Protein AF-A0A835HSK8-F1 (afdb_monomer_lite)

InterPro domains:
  IPR000864 Proteinase inhibitor I13, potato inhibitor I [PF00280] (72-134)
  IPR000864 Proteinase inhibitor I13, potato inhibitor I [PR00292] (75-88)
  IPR000864 Proteinase inhibitor I13, potato inhibitor I [PR00292] (100-111)
  IPR000864 Proteinase inhibitor I13, potato inhibitor I [PR00292] (112-122)
  IPR000864 Proteinase inhibitor I13, potato inhibitor I [PTHR33091] (73-134)
  IPR036354 Proteinase inhibitor I13, potato inhibitor I superfamily [S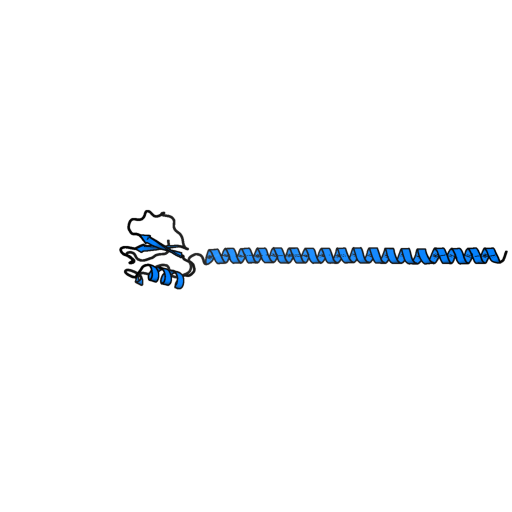SF54654] (70-134)

pLDDT: mean 90.44, std 9.44, range [59.06, 98.12]

Radius of gyration: 39.5 Å; chains: 1; bounding box: 73×29×111 Å

Organism: NCBI:txid261450

Structure (mmCIF, N/CA/C/O backbone):
data_AF-A0A835HSK8-F1
#
_entry.id   AF-A0A835HSK8-F1
#
loop_
_atom_site.group_PDB
_atom_site.id
_atom_site.type_symbol
_atom_site.label_atom_id
_atom_site.label_alt_id
_atom_site.label_comp_id
_atom_site.label_asym_id
_atom_site.label_entity_id
_atom_site.label_seq_id
_atom_site.pdbx_PDB_ins_code
_atom_site.Cartn_x
_atom_site.Cartn_y
_atom_site.Cartn_z
_atom_site.occupancy
_atom_site.B_iso_or_equiv
_atom_site.auth_seq_id
_atom_site.auth_comp_id
_atom_site.auth_asym_id
_atom_site.auth_atom_id
_atom_site.pdbx_PDB_model_num
ATOM 1 N N . MET A 1 1 ? 40.807 18.082 -80.498 1.00 59.06 1 MET A N 1
ATOM 2 C CA . MET A 1 1 ? 41.194 16.934 -79.639 1.00 59.06 1 MET A CA 1
ATOM 3 C C . MET A 1 1 ? 41.578 17.291 -78.194 1.00 59.06 1 MET A C 1
ATOM 5 O O . MET A 1 1 ? 41.444 16.419 -77.348 1.00 59.06 1 MET A O 1
ATOM 9 N N . SER A 1 2 ? 42.053 18.508 -77.874 1.00 67.88 2 SER A N 1
ATOM 10 C CA . SER A 1 2 ? 42.482 18.855 -76.497 1.00 67.88 2 SER A CA 1
ATOM 11 C C . SER A 1 2 ? 41.308 19.065 -75.519 1.00 67.88 2 SER A C 1
ATOM 13 O O . SER A 1 2 ? 41.279 18.474 -74.444 1.00 67.88 2 SER A O 1
ATOM 15 N N . TYR A 1 3 ? 40.277 19.815 -75.926 1.00 65.06 3 TYR A N 1
ATOM 16 C CA . TYR A 1 3 ? 39.173 20.209 -75.038 1.00 65.06 3 TYR A CA 1
ATOM 17 C C . TYR A 1 3 ? 38.226 19.068 -74.633 1.00 65.06 3 TYR A C 1
ATOM 19 O O . TYR A 1 3 ? 37.773 19.030 -73.494 1.00 65.06 3 TYR A O 1
ATOM 27 N N . GLU A 1 4 ? 37.967 18.097 -75.511 1.00 79.31 4 GLU A N 1
ATOM 28 C CA . GLU A 1 4 ? 37.065 16.975 -75.199 1.00 79.31 4 GLU A CA 1
ATOM 29 C C . GLU A 1 4 ? 37.597 16.062 -74.092 1.00 79.31 4 GLU A C 1
ATOM 31 O O . GLU A 1 4 ? 36.825 15.554 -73.278 1.00 79.31 4 GLU A O 1
ATOM 36 N N . LYS A 1 5 ? 38.921 15.864 -74.030 1.00 81.75 5 LYS A N 1
ATOM 37 C CA . LYS A 1 5 ? 39.545 15.089 -72.950 1.00 81.75 5 LYS A CA 1
ATOM 38 C C . LYS A 1 5 ? 39.372 15.798 -71.607 1.00 81.75 5 LYS A C 1
ATOM 40 O O . LYS A 1 5 ? 39.034 15.147 -70.623 1.00 81.75 5 LYS A O 1
ATOM 45 N N . THR A 1 6 ? 39.540 17.120 -71.586 1.00 80.94 6 THR A N 1
ATOM 46 C CA . THR A 1 6 ? 39.361 17.943 -70.384 1.00 80.94 6 THR A CA 1
ATOM 47 C C . THR A 1 6 ? 37.909 17.955 -69.915 1.00 80.94 6 THR A C 1
ATOM 49 O O . THR A 1 6 ? 37.659 17.759 -68.731 1.00 80.94 6 THR A O 1
ATOM 52 N N . ILE A 1 7 ? 36.946 18.106 -70.830 1.00 79.94 7 ILE A N 1
ATOM 53 C CA . ILE A 1 7 ? 35.514 18.066 -70.495 1.00 79.94 7 ILE A CA 1
ATOM 54 C C . ILE A 1 7 ? 35.145 16.702 -69.906 1.00 79.94 7 ILE A C 1
ATOM 56 O O . ILE A 1 7 ? 34.537 16.648 -68.845 1.00 79.94 7 ILE A O 1
ATOM 60 N N . ARG A 1 8 ? 35.590 15.598 -70.521 1.00 80.69 8 ARG A N 1
ATOM 61 C CA . ARG A 1 8 ? 35.311 14.244 -70.017 1.00 80.69 8 ARG A CA 1
ATOM 62 C C . ARG A 1 8 ? 35.911 13.997 -68.629 1.00 80.69 8 ARG A C 1
ATOM 64 O O . ARG A 1 8 ? 35.261 13.389 -67.784 1.00 80.69 8 ARG A O 1
ATOM 71 N N . ALA A 1 9 ? 37.131 14.477 -68.388 1.00 79.00 9 ALA A N 1
ATOM 72 C CA . ALA A 1 9 ? 37.788 14.358 -67.088 1.00 79.00 9 ALA A CA 1
ATOM 73 C C . ALA A 1 9 ? 37.077 15.180 -66.000 1.00 79.00 9 ALA A C 1
ATOM 75 O O . ALA A 1 9 ? 36.861 14.682 -64.896 1.00 79.00 9 ALA A O 1
ATOM 76 N N . LEU A 1 10 ? 36.670 16.413 -66.319 1.00 77.38 10 LEU A N 1
ATOM 77 C CA . LEU A 1 10 ? 35.913 17.261 -65.400 1.00 77.38 10 LEU A CA 1
ATOM 78 C C . LEU A 1 10 ? 34.533 16.666 -65.111 1.00 77.38 10 LEU A C 1
ATOM 80 O O . LEU A 1 10 ? 34.180 16.550 -63.942 1.00 77.38 10 LEU A O 1
ATOM 84 N N . SER A 1 11 ? 33.794 16.208 -66.125 1.00 77.88 11 SER A N 1
ATOM 85 C CA . SER A 1 11 ? 32.500 15.535 -65.941 1.00 77.88 11 SER A CA 1
ATOM 86 C C . SER A 1 11 ? 32.617 14.304 -65.041 1.00 77.88 11 SER A C 1
ATOM 88 O O . SER A 1 11 ? 31.879 14.201 -64.068 1.00 77.88 11 SER A O 1
ATOM 90 N N . GLY A 1 12 ? 33.608 13.433 -65.264 1.00 73.50 12 GLY A N 1
ATOM 91 C CA . GLY A 1 12 ? 33.827 12.266 -64.402 1.00 73.50 12 GL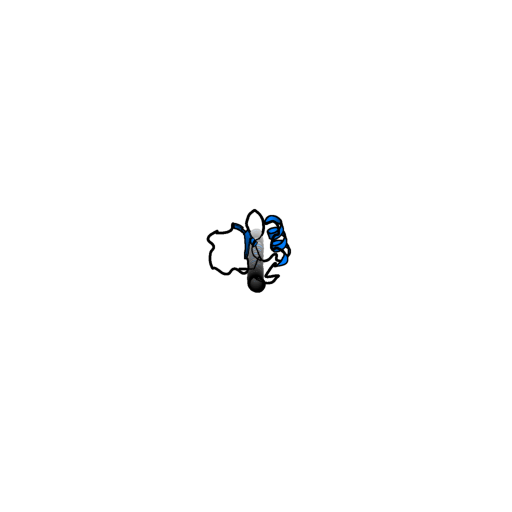Y A CA 1
ATOM 92 C C . GLY A 1 12 ? 34.153 12.632 -62.946 1.00 73.50 12 GLY A C 1
ATOM 93 O O . GLY A 1 12 ? 33.680 11.978 -62.017 1.00 73.50 12 GLY A O 1
ATOM 94 N N . HIS A 1 13 ? 34.912 13.709 -62.719 1.00 72.12 13 HIS A N 1
ATOM 95 C CA . HIS A 1 13 ? 35.188 14.220 -61.373 1.00 72.12 13 HIS A CA 1
ATOM 96 C C . HIS A 1 13 ? 33.937 14.832 -60.712 1.00 72.12 13 HIS A C 1
ATOM 98 O O . HIS A 1 13 ? 33.679 14.596 -59.528 1.00 72.12 13 HIS A O 1
ATOM 104 N N . PHE A 1 14 ? 33.147 15.595 -61.474 1.00 66.19 14 PHE A N 1
ATOM 105 C CA . PHE A 1 14 ? 31.901 16.207 -61.007 1.00 66.19 14 PHE A CA 1
ATOM 106 C C . PHE A 1 14 ? 30.776 15.194 -60.781 1.00 66.19 14 PHE A C 1
ATOM 108 O O . PHE A 1 14 ? 29.915 15.473 -59.962 1.00 66.19 14 PHE A O 1
ATOM 115 N N . GLU A 1 15 ? 30.795 14.023 -61.417 1.00 67.56 15 GLU A N 1
ATOM 116 C CA . GLU A 1 15 ? 29.855 12.922 -61.150 1.00 67.56 15 GLU A CA 1
ATOM 117 C C . GLU A 1 15 ? 30.338 12.017 -60.004 1.00 67.56 15 GLU A C 1
ATOM 119 O O . GLU A 1 15 ? 29.557 11.607 -59.144 1.00 67.56 15 GLU A O 1
ATOM 124 N N . GLY A 1 16 ? 31.645 11.741 -59.930 1.00 66.88 16 GLY A N 1
ATOM 125 C CA . GLY A 1 16 ? 32.224 10.873 -58.903 1.00 66.88 16 GLY A CA 1
ATOM 126 C C . GLY A 1 16 ? 32.165 11.457 -57.488 1.00 66.88 16 GLY A C 1
ATOM 127 O O . GLY A 1 16 ? 31.962 10.717 -56.525 1.00 66.88 16 GLY A O 1
ATOM 128 N N . ARG A 1 17 ? 32.308 12.782 -57.341 1.00 65.00 17 ARG A N 1
ATOM 129 C CA . ARG A 1 17 ? 32.333 13.454 -56.031 1.00 65.00 17 ARG A CA 1
ATOM 130 C C . ARG A 1 17 ? 30.954 13.495 -55.339 1.00 65.00 17 ARG A C 1
ATOM 132 O O . ARG A 1 17 ? 30.894 13.093 -54.177 1.00 65.00 17 ARG A O 1
ATOM 139 N N . PRO A 1 18 ? 29.845 13.886 -56.002 1.00 71.00 18 PRO A N 1
ATOM 140 C CA . PRO A 1 18 ? 28.491 13.747 -55.461 1.00 71.00 18 PRO A CA 1
ATOM 141 C C . PRO A 1 18 ? 28.136 12.297 -55.131 1.00 71.00 18 PRO A C 1
ATOM 143 O O . PRO A 1 18 ? 27.638 12.037 -54.038 1.00 71.00 18 PRO A O 1
ATOM 146 N N . MET A 1 19 ? 28.497 11.338 -55.996 1.00 72.81 19 MET A N 1
ATOM 147 C CA . MET A 1 19 ? 28.281 9.912 -55.717 1.00 72.81 19 MET A CA 1
ATOM 148 C C . MET A 1 19 ? 29.037 9.420 -54.472 1.00 72.81 19 MET A C 1
ATOM 150 O O . MET A 1 19 ? 28.569 8.514 -53.778 1.00 72.81 19 MET A O 1
ATOM 154 N N . LEU A 1 20 ? 30.200 10.000 -54.157 1.00 77.81 20 LEU A N 1
ATOM 155 C CA . LEU A 1 20 ? 30.939 9.687 -52.931 1.00 77.81 20 LEU A CA 1
ATOM 156 C C . LEU A 1 20 ? 30.226 10.227 -51.679 1.00 77.81 20 LEU A C 1
ATOM 158 O O . LEU A 1 20 ? 30.134 9.527 -50.665 1.00 77.81 20 LEU A O 1
ATOM 162 N N . TYR A 1 21 ? 29.699 11.454 -51.752 1.00 80.06 21 TYR A N 1
ATOM 163 C CA . TYR A 1 21 ? 28.937 12.060 -50.658 1.00 80.06 21 TYR A CA 1
ATOM 164 C C . TYR A 1 21 ? 27.631 11.309 -50.396 1.00 80.06 21 TYR A C 1
ATOM 166 O O . TYR A 1 21 ? 27.348 10.999 -49.244 1.00 80.06 21 TYR A O 1
ATOM 174 N N . GLU A 1 22 ? 26.887 10.925 -51.434 1.00 87.62 22 GLU A N 1
ATOM 175 C CA . GLU A 1 22 ? 25.653 10.142 -51.286 1.00 87.62 22 GLU A CA 1
ATOM 176 C C . GLU A 1 22 ? 25.895 8.788 -50.613 1.00 87.62 22 GLU A C 1
ATOM 178 O O . GLU A 1 22 ? 25.166 8.410 -49.693 1.00 87.62 22 GLU A O 1
ATOM 183 N N . LYS A 1 23 ? 26.955 8.068 -51.009 1.00 89.75 23 LYS A N 1
ATOM 184 C CA . LYS A 1 23 ? 27.336 6.801 -50.358 1.00 89.75 23 LYS A CA 1
ATOM 185 C C . LYS A 1 23 ? 27.663 7.002 -48.881 1.00 89.75 23 LYS A C 1
ATOM 187 O O . LYS A 1 23 ? 27.239 6.203 -48.048 1.00 89.75 23 LYS A O 1
ATOM 192 N N . THR A 1 24 ? 28.386 8.072 -48.562 1.00 90.25 24 THR A N 1
ATOM 193 C CA . THR A 1 24 ? 28.783 8.393 -47.185 1.00 90.25 24 THR A CA 1
ATOM 194 C C . THR A 1 24 ? 27.575 8.781 -46.335 1.00 90.25 24 THR A C 1
ATOM 196 O O . THR A 1 24 ? 27.406 8.251 -45.240 1.00 90.25 24 THR A O 1
ATOM 199 N N . ILE A 1 25 ? 26.695 9.642 -46.854 1.00 92.06 25 ILE A N 1
ATOM 200 C CA . ILE A 1 25 ? 25.448 10.041 -46.189 1.00 92.06 25 ILE A CA 1
ATOM 201 C C . ILE A 1 25 ? 24.586 8.808 -45.927 1.00 92.06 25 ILE A C 1
ATOM 203 O O . ILE A 1 25 ? 24.155 8.601 -44.799 1.00 92.06 25 ILE A O 1
ATOM 207 N N . ARG A 1 26 ? 24.407 7.934 -46.927 1.00 93.94 26 ARG A N 1
ATOM 208 C CA . ARG A 1 26 ? 23.625 6.702 -46.773 1.00 93.94 26 ARG A CA 1
ATOM 209 C C . ARG A 1 26 ? 24.206 5.780 -45.702 1.00 93.94 26 ARG A C 1
ATOM 211 O O . ARG A 1 26 ? 23.453 5.249 -44.890 1.00 93.94 26 ARG A O 1
ATOM 218 N N . ALA A 1 27 ? 25.526 5.597 -45.683 1.00 92.44 27 ALA A N 1
ATOM 219 C CA . ALA A 1 27 ? 26.194 4.779 -44.673 1.00 92.44 27 ALA A CA 1
ATOM 220 C C . ALA A 1 27 ? 26.015 5.357 -43.257 1.00 92.44 27 ALA A C 1
ATOM 222 O O . ALA A 1 27 ? 25.676 4.617 -42.334 1.00 92.44 27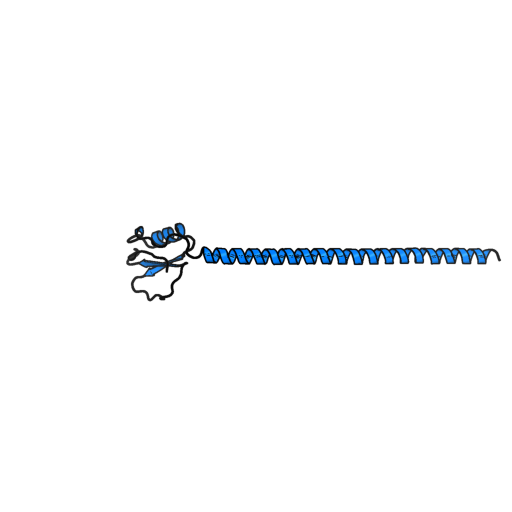 ALA A O 1
ATOM 223 N N . LEU A 1 28 ? 26.172 6.675 -43.095 1.00 95.25 28 LEU A N 1
ATOM 224 C CA . LEU A 1 28 ? 25.953 7.358 -41.819 1.00 95.25 28 LEU A CA 1
ATOM 225 C C . LEU A 1 28 ? 24.493 7.259 -41.370 1.00 95.25 28 LEU A C 1
ATOM 227 O O . LEU A 1 28 ? 24.241 6.916 -40.218 1.00 95.25 28 LEU A O 1
ATOM 231 N N . SER A 1 29 ? 23.531 7.485 -42.267 1.00 95.75 29 SER A N 1
ATOM 232 C CA . SER A 1 29 ? 22.102 7.352 -41.962 1.00 95.75 29 SER A CA 1
ATOM 233 C C . SER A 1 29 ? 21.750 5.947 -41.475 1.00 95.75 29 SER A C 1
ATOM 235 O O . SER A 1 29 ? 21.089 5.813 -40.448 1.00 95.75 29 SER A O 1
ATOM 237 N N . LEU A 1 30 ? 22.245 4.903 -42.151 1.00 95.25 30 LEU A N 1
ATOM 238 C CA . LEU A 1 30 ? 22.027 3.512 -41.741 1.00 95.25 30 LEU A CA 1
ATOM 239 C C . LEU A 1 30 ? 22.650 3.211 -40.372 1.00 95.25 30 LEU A C 1
ATOM 241 O O . LEU A 1 30 ? 22.024 2.553 -39.539 1.00 95.25 30 LEU A O 1
ATOM 245 N N . HIS A 1 31 ? 23.862 3.708 -40.117 1.00 94.81 31 HIS A N 1
ATOM 246 C CA . HIS A 1 31 ? 24.518 3.554 -38.820 1.00 94.81 31 HIS A CA 1
ATOM 247 C C . HIS A 1 31 ? 23.723 4.237 -37.697 1.00 94.81 31 HIS A C 1
ATOM 249 O O . HIS A 1 31 ? 23.495 3.630 -36.647 1.00 94.81 31 HIS A O 1
ATOM 255 N N . PHE A 1 32 ? 23.275 5.479 -37.908 1.00 95.38 32 PHE A N 1
ATOM 256 C CA . PHE A 1 32 ? 22.479 6.212 -36.923 1.00 95.38 32 PHE A CA 1
ATOM 257 C C . PHE A 1 32 ? 21.129 5.545 -36.669 1.00 95.38 32 PHE A C 1
ATOM 259 O O . PHE A 1 32 ? 20.738 5.413 -35.512 1.00 95.38 32 PHE A O 1
ATOM 266 N N . GLU A 1 33 ? 20.451 5.057 -37.708 1.00 96.75 33 GLU A N 1
ATOM 267 C CA . GLU A 1 33 ? 19.196 4.318 -37.559 1.00 96.75 33 GLU A CA 1
ATOM 268 C C . GLU A 1 33 ? 19.394 3.020 -36.761 1.00 96.75 33 GLU A C 1
ATOM 270 O O . GLU A 1 33 ? 18.634 2.730 -35.835 1.00 96.75 33 GLU A O 1
ATOM 275 N N . GLY A 1 34 ? 20.447 2.253 -37.066 1.00 95.25 34 GLY A N 1
ATOM 276 C CA . GLY A 1 34 ? 20.797 1.048 -36.310 1.00 95.25 34 GLY A CA 1
ATOM 277 C C . GLY A 1 34 ? 21.135 1.351 -34.848 1.00 95.25 34 GLY A C 1
ATOM 278 O O . GLY A 1 34 ? 20.683 0.650 -33.941 1.00 95.25 34 GLY A O 1
ATOM 279 N N . THR A 1 35 ? 21.871 2.436 -34.609 1.00 94.25 35 THR A N 1
ATOM 280 C CA . THR A 1 35 ? 22.223 2.901 -33.262 1.00 94.25 35 THR A CA 1
ATOM 281 C C . THR A 1 35 ? 20.980 3.330 -32.478 1.00 94.25 35 THR A C 1
ATOM 283 O O . THR A 1 35 ? 20.808 2.919 -31.331 1.00 94.25 35 THR A O 1
ATOM 286 N N . ALA A 1 36 ? 20.068 4.081 -33.100 1.00 95.00 36 ALA A N 1
ATOM 287 C CA . ALA A 1 36 ? 18.808 4.496 -32.487 1.00 95.00 36 ALA A CA 1
ATOM 288 C C . ALA A 1 36 ? 17.941 3.289 -32.096 1.00 95.00 36 ALA A C 1
ATOM 290 O O . ALA A 1 36 ? 17.486 3.209 -30.955 1.00 95.00 36 ALA A O 1
ATOM 291 N N . LYS A 1 37 ? 17.802 2.298 -32.989 1.00 97.44 37 LYS A N 1
ATOM 292 C CA . LYS A 1 37 ? 17.091 1.038 -32.701 1.00 97.44 37 LYS A CA 1
ATOM 293 C C . LYS A 1 37 ? 17.728 0.257 -31.544 1.00 97.44 37 LYS A C 1
ATOM 295 O O . LYS A 1 37 ? 17.021 -0.338 -30.731 1.00 97.44 37 LYS A O 1
ATOM 300 N N . SER A 1 38 ? 19.060 0.261 -31.446 1.00 97.19 38 SER A N 1
ATOM 301 C CA . SER A 1 38 ? 19.789 -0.370 -30.336 1.00 97.19 38 SER A CA 1
ATOM 302 C C . SER A 1 38 ? 19.472 0.292 -28.987 1.00 97.19 38 SER A C 1
ATOM 304 O O . SER A 1 38 ? 19.146 -0.391 -28.007 1.00 97.19 38 SER A O 1
ATOM 306 N N . TYR A 1 39 ? 19.488 1.628 -28.940 1.00 96.88 39 TYR A N 1
ATOM 307 C CA . TYR A 1 39 ? 19.109 2.373 -27.739 1.00 96.88 39 TYR A CA 1
ATOM 308 C C . TYR A 1 39 ? 17.638 2.173 -27.377 1.00 96.88 39 TYR A C 1
ATOM 310 O O . TYR A 1 39 ? 17.339 1.920 -26.213 1.00 96.88 39 TYR A O 1
ATOM 318 N N . GLU A 1 40 ? 16.731 2.199 -28.353 1.00 97.88 40 GLU A N 1
ATOM 319 C CA . GLU A 1 40 ? 15.301 1.962 -28.132 1.00 97.88 40 GLU A CA 1
ATOM 320 C C . GLU A 1 40 ? 15.050 0.595 -27.480 1.00 97.88 40 GLU A C 1
ATOM 322 O O . GLU A 1 40 ? 14.301 0.487 -26.506 1.00 97.88 40 GLU A O 1
ATOM 327 N N . LYS A 1 41 ? 15.747 -0.451 -27.944 1.00 97.94 41 LYS A N 1
ATOM 328 C CA . LYS A 1 41 ? 15.672 -1.786 -27.339 1.00 97.94 41 LYS A CA 1
ATOM 329 C C . LYS A 1 41 ? 16.136 -1.780 -25.882 1.00 97.94 41 LYS A C 1
ATOM 331 O O . LYS A 1 41 ? 15.488 -2.395 -25.034 1.00 97.94 41 LYS A O 1
ATOM 336 N N . THR A 1 42 ? 17.234 -1.085 -25.592 1.00 97.75 42 THR A N 1
ATOM 337 C CA . THR A 1 42 ? 17.771 -0.958 -24.229 1.00 97.75 42 THR A CA 1
ATOM 338 C C . THR A 1 42 ? 16.796 -0.218 -23.317 1.00 97.75 42 THR A C 1
ATOM 340 O O . THR A 1 42 ? 16.482 -0.709 -22.234 1.00 97.75 42 THR A O 1
ATOM 343 N N . ILE A 1 43 ? 16.257 0.916 -23.772 1.00 97.75 43 ILE A N 1
ATOM 344 C CA . ILE A 1 43 ? 15.265 1.702 -23.028 1.00 97.75 43 ILE A CA 1
ATOM 345 C C . ILE A 1 43 ? 14.040 0.842 -22.730 1.00 97.75 43 ILE A C 1
ATOM 347 O O . ILE A 1 43 ? 13.620 0.759 -21.581 1.00 97.75 43 ILE A O 1
ATOM 351 N N . ARG A 1 44 ? 13.520 0.120 -23.730 1.00 98.12 44 ARG A N 1
ATOM 352 C CA . ARG A 1 44 ? 12.368 -0.770 -23.551 1.00 98.12 44 ARG A CA 1
ATOM 353 C C . ARG A 1 44 ? 12.632 -1.859 -22.512 1.00 98.12 44 ARG A C 1
ATOM 355 O O . ARG A 1 44 ? 11.767 -2.121 -21.680 1.00 98.12 44 ARG A O 1
ATOM 362 N N . ALA A 1 45 ? 13.805 -2.489 -22.547 1.00 97.62 45 ALA A N 1
ATOM 363 C CA . ALA A 1 45 ? 14.177 -3.508 -21.568 1.00 97.62 45 ALA A CA 1
ATOM 364 C C . ALA A 1 45 ? 14.250 -2.931 -20.145 1.00 97.62 45 ALA A C 1
ATOM 366 O O . ALA A 1 45 ? 13.704 -3.524 -19.216 1.00 97.62 45 ALA A O 1
ATOM 367 N N . LEU A 1 46 ? 14.861 -1.752 -19.986 1.00 98.12 46 LEU A N 1
ATOM 368 C CA . LEU A 1 46 ? 14.935 -1.057 -18.700 1.00 98.12 46 LEU A CA 1
ATOM 369 C C . LEU A 1 46 ? 13.545 -0.665 -18.190 1.00 98.12 46 LEU A C 1
ATOM 371 O O . LEU A 1 46 ? 13.233 -0.925 -17.031 1.00 98.12 46 LEU A O 1
ATOM 375 N N . SER A 1 47 ? 12.683 -0.113 -19.047 1.00 98.06 47 SER A N 1
ATOM 376 C CA . SER A 1 47 ? 11.306 0.235 -18.684 1.00 98.06 47 SER A CA 1
ATOM 377 C C . SER A 1 47 ? 10.520 -0.980 -18.195 1.00 98.06 47 SER A C 1
ATOM 379 O O . SER A 1 47 ? 9.904 -0.914 -17.134 1.00 98.06 47 SER A O 1
ATOM 381 N N . LEU A 1 48 ? 10.593 -2.106 -18.913 1.00 97.31 48 LEU A N 1
ATOM 382 C CA . LEU A 1 48 ? 9.929 -3.349 -18.507 1.00 97.31 48 LEU A CA 1
ATOM 383 C C . LEU A 1 48 ? 10.464 -3.877 -17.172 1.00 97.31 48 LEU A C 1
ATOM 385 O O . LEU A 1 48 ? 9.687 -4.320 -16.327 1.00 97.31 48 LEU A O 1
ATOM 389 N N . HIS A 1 49 ? 11.781 -3.812 -16.965 1.00 97.00 49 HIS A N 1
ATOM 390 C CA . HIS A 1 49 ? 12.396 -4.214 -15.704 1.00 97.00 49 HIS A CA 1
ATOM 391 C C . HIS A 1 49 ? 11.896 -3.356 -14.531 1.00 97.00 49 HIS A C 1
ATOM 393 O O . HIS A 1 49 ? 11.497 -3.897 -13.496 1.00 97.00 49 HIS A O 1
ATOM 399 N N . PHE A 1 50 ? 11.880 -2.027 -14.687 1.00 97.19 50 PHE A N 1
ATOM 400 C CA . PHE A 1 50 ? 11.387 -1.119 -13.649 1.00 97.19 50 PHE A CA 1
ATOM 401 C C . PHE A 1 50 ? 9.897 -1.318 -13.366 1.00 97.19 50 PHE A C 1
ATOM 403 O O . PHE A 1 50 ? 9.510 -1.352 -12.201 1.00 97.19 50 PHE A O 1
ATOM 410 N N . GLU A 1 51 ? 9.073 -1.520 -14.396 1.00 97.56 51 GLU A N 1
ATOM 411 C CA . GLU A 1 51 ? 7.644 -1.800 -14.228 1.00 97.56 51 GLU A CA 1
ATOM 412 C C . GLU A 1 51 ? 7.407 -3.119 -13.475 1.00 97.56 51 GLU A C 1
ATOM 414 O O . GLU A 1 51 ? 6.607 -3.171 -12.541 1.00 97.56 51 GLU A O 1
ATOM 419 N N . GLY A 1 52 ? 8.131 -4.185 -13.831 1.00 96.44 52 GLY A N 1
ATOM 420 C CA . GLY A 1 52 ? 8.054 -5.465 -13.122 1.00 96.44 52 GLY A CA 1
ATOM 421 C C . GLY A 1 52 ? 8.502 -5.350 -11.663 1.00 96.44 52 GLY A C 1
ATOM 422 O O . GLY A 1 52 ? 7.850 -5.883 -10.764 1.00 96.44 52 GLY A O 1
ATOM 423 N N . THR A 1 53 ? 9.571 -4.592 -11.417 1.00 95.94 53 THR A N 1
ATOM 424 C CA . THR A 1 53 ? 10.080 -4.319 -10.067 1.00 95.94 53 THR A CA 1
ATOM 425 C C . THR A 1 53 ? 9.063 -3.535 -9.233 1.00 95.94 53 THR A C 1
ATOM 427 O O . THR A 1 53 ? 8.779 -3.912 -8.097 1.00 95.94 53 THR A O 1
ATOM 430 N N . ALA A 1 54 ? 8.452 -2.489 -9.800 1.00 96.38 54 ALA A N 1
ATOM 431 C CA . ALA A 1 54 ? 7.410 -1.709 -9.135 1.00 96.38 54 ALA A CA 1
ATOM 432 C C . ALA A 1 54 ? 6.203 -2.583 -8.762 1.00 96.38 54 ALA A C 1
ATOM 434 O O . ALA A 1 54 ? 5.794 -2.598 -7.601 1.00 96.38 54 ALA A O 1
ATOM 435 N N . LYS A 1 55 ? 5.711 -3.405 -9.701 1.00 97.06 55 LYS A N 1
ATOM 436 C CA . LYS A 1 55 ? 4.624 -4.368 -9.444 1.00 97.06 55 LYS A CA 1
ATOM 437 C C . LYS A 1 55 ? 4.975 -5.362 -8.335 1.00 97.06 55 LYS A C 1
ATOM 439 O O . LYS A 1 55 ? 4.116 -5.714 -7.526 1.00 97.06 55 LYS A O 1
ATOM 444 N N . SER A 1 56 ? 6.230 -5.812 -8.272 1.00 97.31 56 SER A N 1
ATOM 445 C CA . SER A 1 56 ? 6.700 -6.684 -7.192 1.00 97.31 56 SER A CA 1
ATOM 446 C C . SER A 1 56 ? 6.619 -5.991 -5.831 1.00 97.31 56 SER A C 1
ATOM 448 O O . SER A 1 56 ? 6.104 -6.577 -4.880 1.00 97.31 56 SER A O 1
ATOM 450 N N . TYR A 1 57 ? 7.092 -4.747 -5.724 1.00 94.75 57 TYR A N 1
ATOM 451 C CA . TYR A 1 57 ? 7.016 -3.995 -4.470 1.00 94.75 57 TYR A CA 1
ATOM 452 C C . TYR A 1 57 ? 5.574 -3.705 -4.052 1.00 94.75 57 TYR A C 1
ATOM 454 O O . TYR A 1 57 ? 5.237 -3.881 -2.882 1.00 94.75 57 TYR A O 1
ATOM 462 N N . GLU A 1 58 ? 4.704 -3.331 -4.992 1.00 96.12 58 GLU A N 1
ATOM 463 C CA . GLU A 1 58 ? 3.274 -3.133 -4.727 1.00 96.12 58 GLU A CA 1
ATOM 464 C C . GLU A 1 58 ? 2.619 -4.392 -4.150 1.00 96.12 58 GLU A C 1
ATOM 466 O O . GLU A 1 58 ? 1.846 -4.311 -3.190 1.00 96.12 58 GLU A O 1
ATOM 471 N N . LYS A 1 59 ? 2.966 -5.571 -4.682 1.00 95.31 59 LYS A N 1
ATOM 472 C CA . LYS A 1 59 ? 2.499 -6.852 -4.146 1.00 95.31 59 LYS A CA 1
ATOM 473 C C . LYS A 1 59 ? 2.955 -7.054 -2.700 1.00 95.31 59 LYS A C 1
ATOM 475 O O . LYS A 1 59 ? 2.115 -7.331 -1.846 1.00 95.31 59 LYS A O 1
ATOM 480 N N . THR A 1 60 ? 4.241 -6.863 -2.409 1.00 93.31 60 THR A N 1
ATOM 481 C CA . THR A 1 60 ? 4.777 -7.006 -1.046 1.00 93.31 60 THR A CA 1
ATOM 482 C C . THR A 1 60 ? 4.110 -6.036 -0.076 1.00 93.31 60 THR A C 1
ATOM 484 O O . THR A 1 60 ? 3.716 -6.427 1.020 1.00 93.31 60 THR A O 1
ATOM 487 N N . ILE A 1 61 ? 3.917 -4.776 -0.476 1.00 90.81 61 ILE A N 1
ATOM 488 C CA . ILE A 1 61 ? 3.225 -3.773 0.344 1.00 90.81 61 ILE A CA 1
ATOM 489 C C . ILE A 1 61 ? 1.788 -4.215 0.629 1.00 90.81 61 ILE A C 1
ATOM 491 O O . ILE A 1 61 ? 1.322 -4.098 1.762 1.00 90.81 61 ILE A O 1
ATOM 495 N N . ARG A 1 62 ? 1.085 -4.762 -0.367 1.00 89.38 62 ARG A N 1
ATOM 496 C CA . ARG A 1 62 ? -0.279 -5.276 -0.197 1.00 89.38 62 ARG A CA 1
ATOM 497 C C . ARG A 1 62 ? -0.333 -6.460 0.769 1.00 89.38 62 ARG A C 1
ATOM 499 O O . ARG A 1 62 ? -1.223 -6.499 1.615 1.00 89.38 62 ARG A O 1
ATOM 506 N N . GLU A 1 63 ? 0.597 -7.402 0.660 1.00 88.31 63 GLU A N 1
ATOM 507 C CA . GLU A 1 63 ? 0.691 -8.566 1.550 1.00 88.31 63 GLU A CA 1
ATOM 508 C C . GLU A 1 63 ? 1.027 -8.151 2.986 1.00 88.31 63 GLU A C 1
ATOM 510 O O . GLU A 1 63 ? 0.327 -8.544 3.919 1.00 88.31 63 GLU A O 1
ATOM 515 N N . LEU A 1 64 ? 2.023 -7.279 3.164 1.00 86.19 64 LEU A N 1
ATOM 516 C CA . LEU A 1 64 ? 2.372 -6.725 4.471 1.00 86.19 64 LEU A CA 1
ATOM 517 C C . LEU A 1 64 ? 1.203 -5.938 5.065 1.00 86.19 64 LEU A C 1
ATOM 519 O O . LEU A 1 64 ? 0.865 -6.131 6.229 1.00 86.19 64 LEU A O 1
ATOM 523 N N . SER A 1 65 ? 0.523 -5.111 4.268 1.00 83.94 65 SER A N 1
ATOM 524 C CA . SER A 1 65 ? -0.675 -4.392 4.708 1.00 83.94 65 SER A CA 1
ATOM 525 C C . SER A 1 65 ? -1.754 -5.353 5.212 1.00 83.94 65 SER A C 1
ATOM 527 O O . SER A 1 65 ? -2.338 -5.100 6.262 1.00 83.94 65 SER A O 1
ATOM 529 N N . MET A 1 66 ? -1.988 -6.478 4.528 1.00 77.50 66 MET A N 1
ATOM 530 C CA . MET A 1 66 ? -2.920 -7.507 5.002 1.00 77.50 66 MET A CA 1
ATOM 531 C C . MET A 1 66 ? -2.445 -8.177 6.293 1.00 77.50 66 MET A C 1
ATOM 533 O O . MET A 1 66 ? -3.263 -8.400 7.178 1.00 77.50 66 MET A O 1
ATOM 537 N N . HIS A 1 67 ? -1.149 -8.455 6.437 1.00 73.69 67 HIS A N 1
ATOM 538 C CA . HIS A 1 67 ? -0.601 -9.045 7.659 1.00 73.69 67 HIS A CA 1
ATOM 539 C C . HIS A 1 67 ? -0.729 -8.107 8.871 1.00 73.69 67 HIS A C 1
ATOM 541 O O . HIS A 1 67 ? -1.003 -8.549 9.984 1.00 73.69 67 HIS A O 1
ATOM 547 N N . PHE A 1 68 ? -0.590 -6.796 8.662 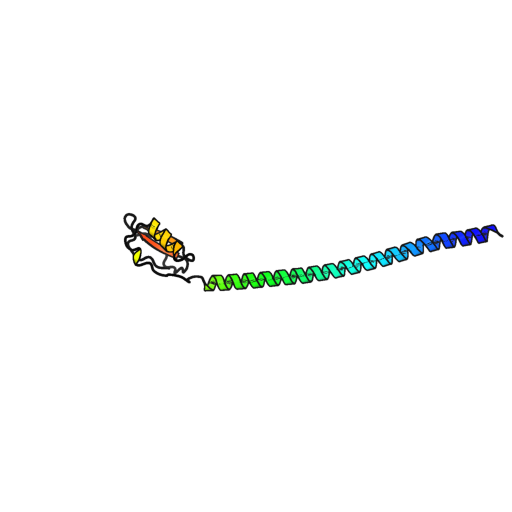1.00 68.81 68 PHE A N 1
ATOM 548 C CA . PHE A 1 68 ? -0.769 -5.805 9.722 1.00 68.81 68 PHE A CA 1
ATOM 549 C C . PHE A 1 68 ? -2.240 -5.447 9.995 1.00 68.81 68 PHE A C 1
ATOM 551 O O . PHE A 1 68 ? -2.521 -4.798 11.008 1.00 68.81 68 PHE A O 1
ATOM 558 N N . LYS A 1 69 ? -3.202 -5.886 9.162 1.00 68.00 69 LYS A N 1
ATOM 559 C CA . LYS A 1 69 ? -4.636 -5.677 9.423 1.00 68.00 69 LYS A CA 1
ATOM 560 C C . LYS A 1 69 ? -5.058 -6.453 10.663 1.00 68.00 69 LYS A C 1
ATOM 562 O O . LYS A 1 69 ? -5.294 -7.655 10.634 1.00 68.00 69 LYS A O 1
ATOM 567 N N . GLY A 1 70 ? -5.197 -5.722 11.762 1.00 70.06 70 GLY A N 1
ATOM 568 C CA . GLY A 1 70 ? -5.537 -6.282 13.059 1.00 70.06 70 GLY A CA 1
ATOM 569 C C . GLY A 1 70 ? -4.348 -6.439 14.003 1.00 70.06 70 GLY A C 1
ATOM 570 O O . GLY A 1 70 ? -4.513 -7.074 15.039 1.00 70.06 70 GLY A O 1
ATOM 571 N N . VAL A 1 71 ? -3.196 -5.838 13.716 1.00 80.19 71 VAL A N 1
ATOM 572 C CA . VAL A 1 71 ? -2.134 -5.652 14.713 1.00 80.19 71 VAL A CA 1
ATOM 573 C C . VAL A 1 71 ? -2.449 -4.417 15.564 1.00 80.19 71 VAL A C 1
ATOM 575 O O . VAL A 1 71 ? -2.938 -3.411 15.048 1.00 80.19 71 VAL A O 1
ATOM 578 N N . GLY A 1 72 ? -2.192 -4.500 16.871 1.00 86.12 72 GLY A N 1
ATOM 579 C CA . GLY A 1 72 ? -2.441 -3.428 17.841 1.00 86.12 72 GLY A CA 1
ATOM 580 C C . GLY A 1 72 ? -3.406 -3.835 18.955 1.00 86.12 72 GLY A C 1
ATOM 581 O O . GLY A 1 72 ? -3.918 -4.956 18.976 1.00 86.12 72 GLY A O 1
ATOM 582 N N . LYS A 1 73 ? -3.646 -2.914 19.894 1.00 92.75 73 LYS A N 1
ATOM 583 C CA . LYS A 1 73 ? -4.557 -3.119 21.029 1.00 92.75 73 LYS A CA 1
ATOM 584 C C . LYS A 1 73 ? -5.971 -3.459 20.543 1.00 92.75 73 LYS A C 1
ATOM 586 O O . LYS A 1 73 ? -6.421 -2.947 19.516 1.00 92.75 73 LYS A O 1
ATOM 591 N N . LYS A 1 74 ? -6.640 -4.373 21.253 1.00 92.81 74 LYS A N 1
ATOM 592 C CA . LYS A 1 74 ? -7.912 -4.983 20.823 1.00 92.81 74 LYS A CA 1
ATOM 593 C C . LYS A 1 74 ? -9.116 -4.656 21.687 1.00 92.81 74 LYS A C 1
ATOM 595 O O . LYS A 1 74 ? -10.238 -4.849 21.231 1.00 92.81 74 LYS A O 1
ATOM 600 N N . ALA A 1 75 ? -8.882 -4.189 22.902 1.00 95.56 75 ALA A N 1
ATOM 601 C CA . ALA A 1 75 ? -9.915 -3.869 23.866 1.00 95.56 75 ALA A CA 1
ATOM 602 C C . ALA A 1 75 ? -9.465 -2.680 24.710 1.00 95.56 75 ALA A C 1
ATOM 604 O O . ALA A 1 75 ? -8.271 -2.546 24.991 1.00 95.56 75 ALA A O 1
ATOM 605 N N . TRP A 1 76 ? -10.422 -1.855 25.121 1.00 97.62 76 TRP A N 1
ATOM 606 C CA . TRP A 1 76 ? -10.188 -0.649 25.914 1.00 97.62 76 TRP A CA 1
ATOM 607 C C . TRP A 1 76 ? -11.061 -0.635 27.177 1.00 97.62 76 TRP A C 1
ATOM 609 O O . TRP A 1 76 ? -11.991 0.170 27.279 1.00 97.62 76 TRP A O 1
ATOM 619 N N . PRO A 1 77 ? -10.821 -1.540 28.144 1.00 97.44 77 PRO A N 1
ATOM 620 C CA . PRO A 1 77 ? -11.621 -1.611 29.370 1.00 97.44 77 PRO A CA 1
ATOM 621 C C . PRO A 1 77 ? -11.623 -0.298 30.167 1.00 97.44 77 PRO A C 1
ATOM 623 O O . PRO A 1 77 ? -12.628 0.049 30.781 1.00 97.44 77 PRO A O 1
ATOM 626 N N . GLU A 1 78 ? -10.539 0.474 30.105 1.00 97.38 78 GLU A N 1
ATOM 627 C CA . GLU A 1 78 ? -10.393 1.772 30.766 1.00 97.38 78 GLU A CA 1
ATOM 628 C C . GLU A 1 78 ? -11.289 2.883 30.195 1.00 97.38 78 GLU A C 1
ATOM 630 O O . GLU A 1 78 ? -11.429 3.936 30.817 1.00 97.38 78 GLU A O 1
ATOM 635 N N . LEU A 1 79 ? -11.892 2.674 29.018 1.00 97.62 79 LEU A N 1
ATOM 636 C CA . LEU A 1 79 ? -12.781 3.652 28.386 1.00 97.62 79 LEU A CA 1
ATOM 637 C C . LEU A 1 79 ? -14.240 3.522 28.822 1.00 97.62 79 LEU A C 1
ATOM 639 O O . LEU A 1 79 ? -15.058 4.365 28.453 1.00 97.62 79 LEU A O 1
ATOM 643 N N . LEU A 1 80 ? -14.579 2.518 29.631 1.00 97.00 80 LEU A N 1
ATOM 644 C CA . LEU A 1 80 ? -15.919 2.380 30.186 1.00 97.00 80 LEU A CA 1
ATOM 645 C C . LEU A 1 80 ? -16.284 3.623 31.026 1.00 97.00 80 LEU A C 1
ATOM 647 O O . LEU A 1 80 ? -15.530 4.052 31.897 1.00 97.00 80 LEU A O 1
ATOM 651 N N . GLY A 1 81 ? -17.430 4.244 30.740 1.00 95.56 81 GLY A N 1
ATOM 652 C CA . GLY A 1 81 ? -17.896 5.476 31.389 1.00 95.56 81 GLY A CA 1
ATOM 653 C C . GLY A 1 81 ? -17.237 6.777 30.902 1.00 95.56 81 GLY A C 1
ATOM 654 O O . GLY A 1 81 ? -17.657 7.871 31.309 1.00 95.56 81 GLY A O 1
ATOM 655 N N . VAL A 1 82 ? -16.236 6.700 30.018 1.00 97.56 82 VAL A N 1
ATOM 656 C CA . VAL A 1 82 ? -15.576 7.871 29.416 1.00 97.56 82 VAL A CA 1
ATOM 657 C C . VAL A 1 82 ? -16.512 8.551 28.408 1.00 97.56 82 VAL A C 1
ATOM 659 O O . VAL A 1 82 ? -17.447 7.945 27.889 1.00 97.56 82 VAL A O 1
ATOM 662 N N . ARG A 1 83 ? -16.294 9.846 28.149 1.00 97.56 83 ARG A N 1
ATOM 663 C CA . ARG A 1 83 ? -17.029 10.586 27.112 1.00 97.56 83 ARG A CA 1
ATOM 664 C C . ARG A 1 83 ? -16.696 10.050 25.723 1.00 97.56 83 ARG A C 1
ATOM 666 O O . ARG A 1 83 ? -15.527 9.829 25.413 1.00 97.56 83 ARG A O 1
ATOM 673 N N . GLU A 1 84 ? -17.713 9.943 24.880 1.00 95.00 84 GLU A N 1
ATOM 674 C CA . GLU A 1 84 ? -17.635 9.339 23.545 1.00 95.00 84 GLU A CA 1
ATOM 675 C C . GLU A 1 84 ? -16.505 9.894 22.658 1.00 95.00 84 GLU A C 1
ATOM 677 O O . GLU A 1 84 ? -15.714 9.122 22.124 1.00 95.00 84 GLU A O 1
ATOM 682 N N . GLN A 1 85 ? -16.340 11.219 22.578 1.00 96.50 85 GLN A N 1
ATOM 683 C CA . GLN A 1 85 ? -15.299 11.837 21.745 1.00 96.50 85 GLN A CA 1
ATOM 684 C C . GLN A 1 85 ? -13.883 11.517 22.235 1.00 96.50 85 GLN A C 1
ATOM 686 O O . GLN A 1 85 ? -12.983 11.271 21.434 1.00 96.50 85 GLN A O 1
ATOM 691 N N . ARG A 1 86 ? -13.685 11.477 23.560 1.00 97.25 86 ARG A N 1
ATOM 692 C CA . ARG A 1 86 ? -12.392 11.116 24.151 1.00 97.25 86 ARG A CA 1
ATOM 693 C C . ARG A 1 86 ? -12.089 9.640 23.912 1.00 97.25 86 ARG A C 1
ATOM 695 O O . ARG A 1 86 ? -10.955 9.311 23.594 1.00 97.25 86 ARG A O 1
ATOM 702 N N . ALA A 1 87 ? -13.096 8.773 24.030 1.00 96.75 87 ALA A N 1
ATOM 703 C CA . ALA A 1 87 ? -12.940 7.350 23.759 1.00 96.75 87 ALA A CA 1
ATOM 704 C C . ALA A 1 87 ? -12.526 7.098 22.301 1.00 96.75 87 ALA A C 1
ATOM 706 O O . ALA A 1 87 ? -11.549 6.393 22.065 1.00 96.75 87 ALA A O 1
ATOM 707 N N . VAL A 1 88 ? -13.202 7.739 21.341 1.00 97.25 88 VAL A N 1
ATOM 708 C CA . VAL A 1 88 ? -12.845 7.684 19.912 1.00 97.25 88 VAL A CA 1
ATOM 709 C C . VAL A 1 88 ? -11.396 8.115 19.690 1.00 97.25 88 VAL A C 1
ATOM 711 O O . VAL A 1 88 ? -10.616 7.365 19.107 1.00 97.25 88 VAL A O 1
ATOM 714 N N . GLN A 1 89 ? -11.010 9.277 20.224 1.00 97.31 89 GLN A N 1
ATOM 715 C CA . GLN A 1 89 ? -9.652 9.793 20.068 1.00 97.31 89 GLN A CA 1
ATOM 716 C C . GLN A 1 89 ? -8.599 8.848 20.664 1.00 97.31 89 GLN A C 1
ATOM 718 O O . GLN A 1 89 ? -7.573 8.604 20.030 1.00 97.31 89 GLN A O 1
ATOM 723 N N . THR A 1 90 ? -8.837 8.302 21.861 1.00 97.12 90 THR A N 1
ATOM 724 C CA . THR A 1 90 ? -7.919 7.347 22.497 1.00 97.12 90 THR A CA 1
ATOM 725 C C . THR A 1 90 ? -7.778 6.072 21.667 1.00 97.12 90 THR A C 1
ATOM 727 O O . THR A 1 90 ? -6.652 5.648 21.422 1.00 97.12 90 THR A O 1
ATOM 730 N N . ILE A 1 91 ? -8.880 5.498 21.174 1.00 96.56 91 ILE A N 1
ATOM 731 C CA . ILE A 1 91 ? -8.857 4.267 20.368 1.00 96.56 91 ILE A CA 1
ATOM 732 C C . ILE A 1 91 ? -8.037 4.459 19.090 1.00 96.56 91 ILE A C 1
ATOM 734 O O . ILE A 1 91 ? -7.130 3.672 18.824 1.00 96.56 91 ILE A O 1
ATOM 738 N N . GLU A 1 92 ? -8.310 5.514 18.321 1.00 95.38 92 GLU A N 1
ATOM 739 C CA . GLU A 1 92 ? -7.622 5.762 17.045 1.00 95.38 92 GLU A CA 1
ATOM 740 C C . GLU A 1 92 ? -6.157 6.184 17.243 1.00 95.38 92 GLU A C 1
ATOM 742 O O . GLU A 1 92 ? -5.306 5.936 16.387 1.00 95.38 92 GLU A O 1
ATOM 747 N N . THR A 1 93 ? -5.835 6.774 18.399 1.00 94.38 93 THR A N 1
ATOM 748 C CA . THR A 1 93 ? -4.451 7.100 18.769 1.00 94.38 93 THR A CA 1
ATOM 749 C C . THR A 1 93 ? -3.661 5.849 19.155 1.00 94.38 93 THR A C 1
ATOM 751 O O . THR A 1 93 ? -2.526 5.683 18.705 1.00 94.38 93 THR A O 1
ATOM 754 N N . GLU A 1 94 ? -4.241 4.966 19.974 1.00 94.69 94 GLU A N 1
ATOM 755 C CA . GLU A 1 94 ? -3.583 3.748 20.466 1.00 94.69 94 GLU A CA 1
ATOM 756 C C . GLU A 1 94 ? -3.540 2.626 19.424 1.00 94.69 94 GLU A C 1
ATOM 758 O O . GLU A 1 94 ? -2.618 1.808 19.423 1.00 94.69 94 GLU A O 1
ATOM 763 N N . ASN A 1 95 ? -4.516 2.582 18.519 1.00 92.75 95 ASN A N 1
ATOM 764 C CA . ASN A 1 95 ? -4.530 1.663 17.396 1.00 92.75 95 ASN A CA 1
ATOM 765 C C . ASN A 1 95 ? -4.932 2.398 16.108 1.00 92.75 95 ASN A C 1
ATOM 767 O O . ASN A 1 95 ? -6.099 2.487 15.744 1.00 92.75 95 ASN A O 1
ATOM 771 N N . ARG A 1 96 ? -3.924 2.861 15.362 1.00 90.25 96 ARG A N 1
ATOM 772 C CA . ARG A 1 96 ? -4.113 3.560 14.077 1.00 90.25 96 ARG A CA 1
ATOM 773 C C . ARG A 1 96 ? -4.667 2.673 12.956 1.00 90.25 96 ARG A C 1
ATOM 775 O O . ARG A 1 96 ? -4.980 3.180 11.883 1.00 90.25 96 ARG A O 1
ATOM 782 N N . ASN A 1 97 ? -4.759 1.360 13.178 1.00 89.62 97 ASN A N 1
ATOM 783 C CA . ASN A 1 97 ? -5.292 0.411 12.202 1.00 89.62 97 ASN A CA 1
ATOM 784 C C . ASN A 1 97 ? -6.812 0.233 12.320 1.00 89.62 97 ASN A C 1
ATOM 786 O O . ASN A 1 97 ? -7.385 -0.515 11.526 1.00 89.62 97 ASN A O 1
ATOM 790 N N . VAL A 1 98 ? -7.461 0.871 13.301 1.00 92.94 98 VAL A N 1
ATOM 791 C CA . VAL A 1 98 ? -8.909 0.778 13.511 1.00 92.94 98 VAL A CA 1
ATOM 792 C C . VAL A 1 98 ? -9.573 2.144 13.432 1.00 92.94 98 VAL A C 1
ATOM 794 O O . VAL A 1 98 ? -8.967 3.168 13.731 1.00 92.94 98 VAL A O 1
ATOM 797 N N . ARG A 1 99 ? -10.848 2.142 13.048 1.00 94.88 99 ARG A N 1
ATOM 798 C CA . ARG A 1 99 ? -11.743 3.295 13.110 1.00 94.88 99 ARG A CA 1
ATOM 799 C C . ARG A 1 99 ? -12.754 3.089 14.225 1.00 94.88 99 ARG A C 1
ATOM 801 O O . ARG A 1 99 ? -13.448 2.066 14.244 1.00 94.88 99 ARG A O 1
ATOM 808 N N . ALA A 1 100 ? -12.870 4.066 15.116 1.00 96.50 100 ALA A N 1
ATOM 809 C CA . ALA A 1 100 ? -13.875 4.034 16.167 1.00 96.50 100 ALA A CA 1
ATOM 810 C C . ALA A 1 100 ? -15.196 4.622 15.652 1.00 96.50 100 ALA A C 1
ATOM 812 O O . ALA A 1 100 ? -15.235 5.705 15.072 1.00 96.50 100 ALA A O 1
ATOM 813 N N . VAL A 1 101 ? -16.297 3.901 15.853 1.00 96.62 101 VAL A N 1
ATOM 814 C CA . VAL A 1 101 ? -17.639 4.324 15.437 1.00 96.62 101 VAL A CA 1
ATOM 815 C C . VAL A 1 101 ? -18.523 4.410 16.669 1.00 96.62 101 VAL A C 1
ATOM 817 O O . VAL A 1 101 ? -18.697 3.418 17.374 1.00 96.62 101 VAL A O 1
ATOM 820 N N . ILE A 1 102 ? -19.088 5.589 16.921 1.00 96.81 102 ILE A N 1
ATOM 821 C CA . ILE A 1 102 ? -20.038 5.803 18.015 1.00 96.81 102 ILE A CA 1
ATOM 822 C C . ILE A 1 102 ? -21.379 5.179 17.635 1.00 96.81 102 ILE A C 1
ATOM 824 O O . ILE A 1 102 ? -21.918 5.463 16.566 1.00 96.81 102 ILE A O 1
ATOM 828 N N . ILE A 1 103 ? -21.916 4.344 18.521 1.00 96.50 103 ILE A N 1
ATOM 829 C CA . ILE A 1 103 ? -23.186 3.645 18.343 1.00 96.50 103 ILE A CA 1
ATOM 830 C C . ILE A 1 103 ? -24.096 3.978 19.533 1.00 96.50 103 ILE A C 1
ATOM 832 O O . ILE A 1 103 ? -23.805 3.566 20.657 1.00 96.50 103 ILE A O 1
ATOM 836 N N . PRO A 1 104 ? -25.204 4.709 19.331 1.00 95.75 104 PRO A N 1
ATOM 837 C CA . PRO A 1 104 ? -26.192 4.916 20.383 1.00 95.75 104 PRO A CA 1
ATOM 838 C C . PRO A 1 104 ? -26.779 3.585 20.869 1.00 95.7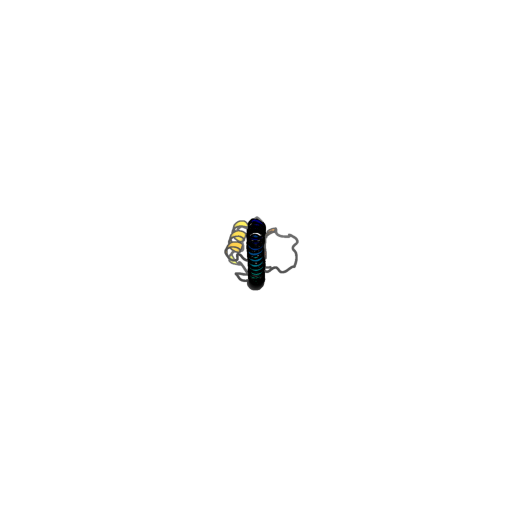5 104 PRO A C 1
ATOM 840 O O . PRO A 1 104 ? -27.010 2.673 20.068 1.00 95.75 104 PRO A O 1
ATOM 843 N N . GLN A 1 105 ? -27.052 3.474 22.169 1.00 94.19 105 GLN A N 1
ATOM 844 C CA . GLN A 1 105 ? -27.679 2.288 22.754 1.00 94.19 105 GLN A CA 1
ATOM 845 C C . GLN A 1 105 ? -28.976 1.907 22.017 1.00 94.19 105 GLN A C 1
ATOM 847 O O . GLN A 1 105 ? -29.809 2.762 21.724 1.00 94.19 105 GLN A O 1
ATOM 852 N N . GLY A 1 106 ? -29.146 0.613 21.729 1.00 90.38 106 GLY A N 1
ATOM 853 C CA . GLY A 1 106 ? -30.327 0.084 21.034 1.00 90.38 106 GLY A CA 1
ATOM 854 C C . GLY A 1 106 ? -30.288 0.203 19.505 1.00 90.38 106 GLY A C 1
ATOM 855 O O . GLY A 1 106 ? -31.234 -0.218 18.845 1.00 90.38 106 GLY A O 1
ATOM 856 N N . SER A 1 107 ? -29.208 0.737 18.924 1.00 92.94 107 SER A N 1
ATOM 857 C CA . SER A 1 107 ? -29.035 0.768 17.467 1.00 92.94 107 SER A CA 1
ATOM 858 C C . SER A 1 107 ? -28.894 -0.641 16.885 1.00 92.94 107 SER A C 1
ATOM 860 O O . SER A 1 107 ? -28.172 -1.481 17.425 1.00 92.94 107 SER A O 1
ATOM 862 N N . VAL A 1 108 ? -29.527 -0.884 15.737 1.00 91.56 108 VAL A N 1
ATOM 863 C CA . VAL A 1 108 ? -29.362 -2.132 14.980 1.00 91.56 108 VAL A CA 1
ATOM 864 C C . VAL A 1 108 ? -27.994 -2.127 14.299 1.00 91.56 108 VAL A C 1
ATOM 866 O O . VAL A 1 108 ? -27.670 -1.202 13.554 1.00 91.56 108 VAL A O 1
ATOM 869 N N . ILE A 1 109 ? -27.191 -3.162 14.547 1.00 91.00 109 ILE A N 1
ATOM 870 C CA . ILE A 1 109 ? -25.845 -3.310 13.984 1.00 91.00 109 ILE A CA 1
ATOM 871 C C . ILE A 1 109 ? -25.723 -4.580 13.145 1.00 91.00 109 ILE A C 1
ATOM 873 O O . ILE A 1 109 ? -26.450 -5.553 13.326 1.00 91.00 109 ILE A O 1
ATOM 877 N N . THR A 1 110 ? -24.758 -4.575 12.234 1.00 90.56 110 THR A N 1
ATOM 878 C CA . THR A 1 110 ? -24.362 -5.758 11.468 1.00 90.56 110 THR A CA 1
ATOM 879 C C . THR A 1 110 ? -23.546 -6.726 12.331 1.00 90.56 110 THR A C 1
ATOM 881 O O . THR A 1 110 ? -22.733 -6.304 13.154 1.00 90.56 110 THR A O 1
ATOM 884 N N . THR A 1 111 ? -23.703 -8.030 12.119 1.00 89.00 111 THR A N 1
ATOM 885 C CA . THR A 1 111 ? -22.962 -9.079 12.848 1.00 89.00 111 THR A CA 1
ATOM 886 C C . THR A 1 111 ? -21.641 -9.471 12.170 1.00 89.00 111 THR A C 1
ATOM 888 O O . THR A 1 111 ? -21.070 -10.511 12.486 1.00 89.00 111 THR A O 1
ATOM 891 N N . ASP A 1 112 ? -21.160 -8.672 11.211 1.00 93.62 112 ASP A N 1
ATOM 892 C CA . ASP A 1 112 ? -19.878 -8.885 10.536 1.00 93.62 112 ASP A CA 1
ATOM 893 C C . ASP A 1 112 ? -18.704 -8.582 11.473 1.00 93.62 112 ASP A C 1
ATOM 895 O O . ASP A 1 112 ? -18.775 -7.637 12.257 1.00 93.62 112 ASP A O 1
ATOM 899 N N . PHE A 1 113 ? -17.623 -9.358 11.364 1.00 89.94 113 PHE A N 1
ATOM 900 C CA . PHE A 1 113 ? -16.379 -9.100 12.087 1.00 89.94 113 PHE A CA 1
ATOM 901 C C . PHE A 1 113 ? -15.397 -8.307 11.223 1.00 89.94 113 PHE A C 1
ATOM 903 O O . PHE A 1 113 ? -15.081 -8.699 10.095 1.00 89.94 113 PHE A O 1
ATOM 910 N N . ARG A 1 114 ? -14.879 -7.208 11.775 1.00 90.81 114 ARG A N 1
ATOM 911 C CA . ARG A 1 114 ? -13.953 -6.292 11.108 1.00 90.81 114 ARG A CA 1
ATOM 912 C C . ARG A 1 114 ? -12.760 -5.942 11.990 1.00 90.81 114 ARG A C 1
ATOM 914 O O . ARG A 1 114 ? -12.878 -5.227 12.978 1.00 90.81 114 ARG A O 1
ATOM 921 N N . CYS A 1 115 ? -11.568 -6.365 11.564 1.00 90.06 115 CYS A N 1
ATOM 922 C CA . CYS A 1 115 ? -10.305 -6.055 12.245 1.00 90.06 115 CYS A CA 1
ATOM 923 C C . CYS A 1 115 ? -9.938 -4.562 12.261 1.00 90.06 115 CYS A C 1
ATOM 925 O O . CYS A 1 115 ? -9.013 -4.195 12.984 1.00 90.06 115 CYS A O 1
ATOM 927 N N . ASP A 1 116 ? -10.603 -3.745 11.440 1.00 91.94 116 ASP A N 1
ATOM 928 C CA . ASP A 1 116 ? -10.374 -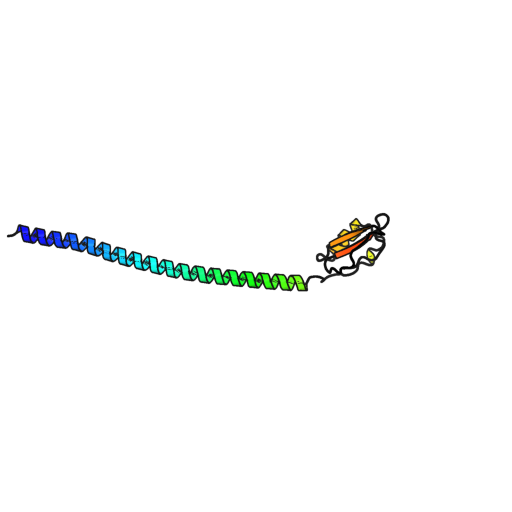2.312 11.245 1.00 91.94 116 ASP A CA 1
ATOM 929 C C . ASP A 1 116 ? -11.452 -1.435 11.905 1.00 91.94 116 ASP A C 1
ATOM 931 O O . ASP A 1 116 ? -11.486 -0.226 11.676 1.00 91.94 116 ASP A O 1
ATOM 935 N N . ARG A 1 117 ? -12.351 -2.014 12.710 1.00 94.56 117 ARG A N 1
ATOM 936 C CA . ARG A 1 117 ? -13.467 -1.299 13.338 1.00 94.56 117 ARG A CA 1
ATOM 937 C C . ARG A 1 117 ? -13.491 -1.541 14.840 1.00 94.56 117 ARG A C 1
ATOM 939 O O . ARG A 1 117 ? -13.237 -2.647 15.299 1.00 94.56 117 ARG A O 1
ATOM 946 N N . VAL A 1 118 ? -13.831 -0.501 15.592 1.00 96.56 118 VAL A N 1
ATOM 947 C CA . VAL A 1 118 ? -14.212 -0.591 17.005 1.00 96.56 118 VAL A CA 1
ATOM 948 C C . VAL A 1 118 ? -15.553 0.105 17.167 1.00 96.56 118 VAL A C 1
ATOM 950 O O . VAL A 1 118 ? -15.702 1.269 16.793 1.00 96.56 118 VAL A O 1
ATOM 953 N N . ARG A 1 119 ? -16.545 -0.593 17.715 1.00 96.31 119 ARG A N 1
ATOM 954 C CA . ARG A 1 119 ? -17.842 0.008 18.049 1.00 96.31 119 ARG A CA 1
ATOM 955 C C . ARG A 1 119 ? -17.798 0.549 19.471 1.00 96.31 119 ARG A C 1
ATOM 957 O O . ARG A 1 119 ? -17.419 -0.159 20.398 1.00 96.31 119 ARG A O 1
ATOM 964 N N . VAL A 1 120 ? -18.186 1.807 19.628 1.00 97.31 120 VAL A N 1
ATOM 965 C CA . VAL A 1 120 ? -18.237 2.508 20.909 1.00 97.31 120 VAL A CA 1
ATOM 966 C C . VAL A 1 120 ? -19.704 2.711 21.259 1.00 97.31 120 VAL A C 1
ATOM 968 O O . VAL A 1 120 ? -20.338 3.639 20.758 1.00 97.31 120 VAL A O 1
ATOM 971 N N . PHE A 1 121 ? -20.259 1.822 22.082 1.00 97.12 121 PHE A N 1
ATOM 972 C CA . PHE A 1 121 ? -21.651 1.925 22.514 1.00 97.12 121 PHE A CA 1
ATOM 973 C C . PHE A 1 121 ? -21.810 3.014 23.562 1.00 97.12 121 PHE A C 1
ATOM 975 O O . PHE A 1 121 ? -21.087 3.020 24.562 1.00 97.12 121 PHE A O 1
ATOM 982 N N . VAL A 1 122 ? -22.756 3.925 23.337 1.00 97.19 122 VAL A N 1
ATOM 983 C CA . VAL A 1 122 ? -22.951 5.095 24.194 1.00 97.19 122 VAL A CA 1
ATOM 984 C C . VAL A 1 122 ? -24.385 5.248 24.681 1.00 97.19 122 VAL A C 1
ATOM 986 O O . VAL A 1 122 ? -25.349 5.023 23.948 1.00 97.19 122 VAL A O 1
ATOM 989 N N . HIS A 1 123 ? -24.517 5.704 25.922 1.00 96.94 123 HIS A N 1
ATOM 990 C CA . HIS A 1 123 ? -25.759 6.193 26.507 1.00 96.94 123 HIS A CA 1
ATOM 991 C C . HIS A 1 123 ? -25.472 7.530 27.188 1.00 96.94 123 HIS A C 1
ATOM 993 O O . HIS A 1 123 ? -24.496 7.650 27.928 1.00 96.94 123 HIS A O 1
ATOM 999 N N . GLN A 1 124 ? -26.291 8.551 26.915 1.00 95.06 124 GLN A N 1
ATOM 1000 C CA . GLN A 1 124 ? -26.117 9.900 27.480 1.00 95.06 124 GLN A CA 1
ATOM 1001 C C . GLN A 1 124 ? -24.687 10.466 27.298 1.00 95.06 124 GLN A C 1
ATOM 1003 O O . GLN A 1 124 ? -24.115 11.076 28.203 1.00 95.06 124 GLN A O 1
ATOM 1008 N N . GLY A 1 125 ? -24.079 10.237 26.127 1.00 93.00 125 GLY A N 1
ATOM 1009 C CA . GLY A 1 125 ? -22.746 10.748 25.779 1.00 93.00 125 GLY A CA 1
ATOM 1010 C C . GLY A 1 125 ? -21.568 10.024 26.446 1.00 93.00 125 GLY A C 1
ATOM 1011 O O . GLY A 1 125 ? -20.429 10.507 26.394 1.00 93.00 125 GLY A O 1
ATOM 1012 N N . ARG A 1 126 ? -21.820 8.888 27.109 1.00 97.00 126 ARG A N 1
ATOM 1013 C CA . ARG A 1 126 ? -20.804 8.078 27.791 1.00 97.00 126 ARG A CA 1
ATOM 1014 C C . ARG A 1 126 ? -20.787 6.652 27.284 1.00 97.00 126 ARG A C 1
ATOM 1016 O O . ARG A 1 126 ? -21.832 6.087 26.979 1.00 97.00 126 ARG A O 1
ATOM 1023 N N . VAL A 1 127 ? -19.593 6.076 27.256 1.00 97.69 127 VAL A N 1
ATOM 1024 C CA . VAL A 1 127 ? -19.367 4.683 26.882 1.00 97.69 127 VAL A CA 1
ATOM 1025 C C . VAL A 1 127 ? -19.990 3.754 27.921 1.00 97.69 127 VAL A C 1
ATOM 1027 O O . VAL A 1 127 ? -19.685 3.866 29.108 1.00 97.69 127 VAL A O 1
ATOM 1030 N N . ILE A 1 128 ? -20.842 2.836 27.475 1.00 97.50 128 ILE A N 1
ATOM 1031 C CA . ILE A 1 128 ? -21.551 1.881 28.345 1.00 97.50 128 ILE A CA 1
ATOM 1032 C C . ILE A 1 128 ? -21.048 0.444 28.229 1.00 97.50 128 ILE A C 1
ATOM 1034 O O . ILE A 1 128 ? -21.349 -0.373 29.092 1.00 97.50 128 ILE A O 1
ATOM 1038 N N . GLU A 1 129 ? -20.256 0.140 27.204 1.00 96.00 129 GLU A N 1
ATOM 1039 C CA . GLU A 1 129 ? -19.656 -1.177 26.991 1.00 96.00 129 GLU A CA 1
ATOM 1040 C C . GLU A 1 129 ? -18.171 -1.033 26.679 1.00 96.00 129 GLU A C 1
ATOM 1042 O O . GLU A 1 129 ? -17.742 -0.018 26.130 1.00 96.00 129 GLU A O 1
ATOM 1047 N N . VAL A 1 130 ? -17.378 -2.053 27.017 1.00 97.31 130 VAL A N 1
ATOM 1048 C CA . VAL A 1 130 ? -15.942 -2.054 26.721 1.00 97.31 130 VAL A CA 1
ATOM 1049 C C . VAL A 1 130 ? -15.746 -2.053 25.201 1.00 97.31 130 VAL A C 1
ATOM 1051 O O . VAL A 1 130 ? -16.150 -3.017 24.548 1.00 97.31 130 VAL A O 1
ATOM 1054 N N . PRO A 1 131 ? -15.106 -1.022 24.618 1.00 97.00 131 PRO A N 1
ATOM 1055 C CA . PRO A 1 131 ? -14.842 -1.001 23.189 1.00 97.00 131 PRO A CA 1
ATOM 1056 C C . PRO A 1 131 ? -13.878 -2.125 22.814 1.00 97.00 131 PRO A C 1
ATOM 1058 O O . PRO A 1 131 ? -12.810 -2.267 23.418 1.00 97.00 131 PRO A O 1
ATOM 1061 N N . VAL A 1 132 ? -14.249 -2.904 21.800 1.00 95.56 132 VAL A N 1
ATOM 1062 C CA . VAL A 1 132 ? -13.456 -4.017 21.264 1.00 95.56 132 VAL A CA 1
ATOM 1063 C C . VAL A 1 132 ? -13.399 -3.960 19.743 1.00 95.56 132 VAL A C 1
ATOM 1065 O O . VAL A 1 132 ? -14.310 -3.441 19.094 1.00 95.56 132 VAL A O 1
ATOM 1068 N N . VAL A 1 133 ? -12.318 -4.486 19.170 1.00 94.88 133 VAL A N 1
ATOM 1069 C CA . VAL A 1 133 ? -12.182 -4.611 17.712 1.00 94.88 133 VAL A CA 1
ATOM 1070 C C . VAL A 1 133 ? -13.162 -5.655 17.181 1.00 94.88 133 VAL A C 1
ATOM 1072 O O . VAL A 1 133 ? -13.136 -6.799 17.640 1.00 94.88 133 VAL A O 1
ATOM 1075 N N . GLY A 1 134 ? -13.990 -5.267 16.206 1.00 91.44 134 GLY A N 1
ATOM 1076 C CA . GLY A 1 134 ? -15.027 -6.110 15.608 1.00 91.44 134 GLY A CA 1
ATOM 1077 C C . GLY A 1 134 ? -15.986 -5.392 14.667 1.00 91.44 134 GLY A C 1
ATOM 1078 O O . GLY A 1 134 ? -16.259 -4.175 14.788 1.00 91.44 134 GLY A O 1
#

Sequence (134 aa):
MSYEKTIRALSGHFEGRPMLYEKTIRALSLHFEGTAKSYEKTIRALSLHFEGTAKSYEKTIRELSMHFKGVGKKAWPELLGVREQRAVQTIETENRNVRAVIIPQGSVITTDFRCDRVRVFVHQGRVIEVPVVG

Secondary structure (DSSP, 8-state):
-HHHHHHHHHHHHHHHHHHHHHHHHHHHHHHHHHHHHHHHHHHHHHHHHHHHHHHHHHHHHHHHHHHHTT-S--B-GGGTTSBHHHHHHHHHHH-TT-EEEEEETT--------TTEEEEEEETTEE-S--EE-

Foldseek 3Di:
DPVVVVVVVVVCVVVVVVVVVVVVVVVVVVVVVVVVVVVVVVVVVVVVVVVVVVVVVVVVVVVVLVVCLQPFDFWAPVQAFPFPVVSQVVCCVRPVQAGEDEDEPPDDDDPDAGSRYWYFYDDPRGGHDIIGHD